Protein AF-A0A085FG88-F1 (afdb_monomer)

pLDDT: mean 84.35, std 14.39, range [33.84, 97.69]

Radius of gyration: 15.93 Å; Cα contacts (8 Å, |Δi|>4): 190; chains: 1; bounding box: 39×33×42 Å

Mean predicted aligned error: 7.02 Å

Structure (mmCIF, N/CA/C/O backbone):
data_AF-A0A085FG88-F1
#
_entry.id   AF-A0A085FG88-F1
#
loop_
_atom_site.group_PDB
_atom_site.id
_atom_site.type_symbol
_atom_site.label_atom_id
_atom_site.label_alt_id
_atom_site.label_comp_id
_atom_site.label_asym_id
_atom_site.label_entity_id
_atom_site.label_seq_id
_atom_site.pdbx_PDB_ins_code
_atom_site.Cartn_x
_atom_site.Cartn_y
_atom_site.Cartn_z
_atom_site.occupancy
_atom_site.B_iso_or_equiv
_atom_site.auth_seq_id
_atom_site.auth_comp_id
_atom_site.auth_asym_id
_atom_site.auth_atom_id
_atom_site.pdbx_PDB_model_num
ATOM 1 N N . MET A 1 1 ? -3.406 -19.009 -15.477 1.00 50.81 1 MET A N 1
ATOM 2 C CA . MET A 1 1 ? -3.752 -18.917 -14.045 1.00 50.81 1 MET A CA 1
ATOM 3 C C . MET A 1 1 ? -2.492 -18.442 -13.351 1.00 50.81 1 MET A C 1
ATOM 5 O O . MET A 1 1 ? -1.503 -19.150 -13.442 1.00 50.81 1 MET A O 1
ATOM 9 N N . ILE A 1 2 ? -2.482 -17.223 -12.816 1.00 56.53 2 ILE A N 1
ATOM 10 C CA . ILE A 1 2 ? -1.333 -16.696 -12.062 1.00 56.53 2 ILE A CA 1
ATOM 11 C C . ILE A 1 2 ? -1.418 -17.335 -10.676 1.00 56.53 2 ILE A C 1
ATOM 13 O O . ILE A 1 2 ? -2.475 -17.249 -10.046 1.00 56.53 2 ILE A O 1
ATOM 17 N N . VAL A 1 3 ? -0.379 -18.048 -10.240 1.00 62.25 3 VAL A N 1
ATOM 18 C CA . VAL A 1 3 ? -0.382 -18.668 -8.905 1.00 62.25 3 VAL A CA 1
ATOM 19 C C . VAL A 1 3 ? -0.046 -17.620 -7.828 1.00 62.25 3 VAL A C 1
ATOM 21 O O . VAL A 1 3 ? 0.562 -16.600 -8.148 1.00 62.25 3 VAL A O 1
ATOM 24 N N . PRO A 1 4 ? -0.430 -17.816 -6.550 1.00 60.84 4 PRO A N 1
ATOM 25 C CA . PRO A 1 4 ? -0.167 -16.851 -5.472 1.00 60.84 4 PRO A CA 1
ATOM 26 C C . PRO A 1 4 ? 1.302 -16.401 -5.340 1.00 60.84 4 PRO A C 1
ATOM 28 O O . PRO A 1 4 ? 1.572 -15.246 -5.008 1.00 60.84 4 PRO A O 1
ATOM 31 N N . ASP A 1 5 ? 2.253 -17.284 -5.645 1.00 70.38 5 ASP A N 1
ATOM 32 C CA . ASP A 1 5 ? 3.681 -16.948 -5.623 1.00 70.38 5 ASP A CA 1
ATOM 33 C C . ASP A 1 5 ? 4.079 -16.005 -6.771 1.00 70.38 5 ASP A C 1
ATOM 35 O O . ASP A 1 5 ? 4.902 -15.110 -6.572 1.00 70.38 5 ASP A O 1
ATOM 39 N N . ASP A 1 6 ? 3.427 -16.111 -7.933 1.00 85.56 6 ASP A N 1
ATOM 40 C CA . ASP A 1 6 ? 3.660 -15.218 -9.072 1.00 85.56 6 ASP A CA 1
ATOM 41 C C . ASP A 1 6 ? 3.148 -13.801 -8.778 1.00 85.56 6 ASP A C 1
ATOM 43 O O . ASP A 1 6 ? 3.821 -12.818 -9.091 1.00 85.56 6 ASP A O 1
ATOM 47 N N . ILE A 1 7 ? 1.973 -13.669 -8.143 1.00 90.00 7 ILE A N 1
ATOM 48 C CA . ILE A 1 7 ? 1.456 -12.346 -7.757 1.00 90.00 7 ILE A CA 1
ATOM 49 C C . ILE A 1 7 ? 2.321 -11.723 -6.662 1.00 90.00 7 ILE A C 1
ATOM 51 O O . ILE A 1 7 ? 2.630 -10.536 -6.743 1.00 90.00 7 ILE A O 1
ATOM 55 N N . ARG A 1 8 ? 2.776 -12.495 -5.668 1.00 93.12 8 ARG A N 1
ATOM 56 C CA . ARG A 1 8 ? 3.675 -11.969 -4.632 1.00 93.12 8 ARG A CA 1
ATOM 57 C C . ARG A 1 8 ? 4.990 -11.479 -5.233 1.00 93.12 8 ARG A C 1
ATOM 59 O O . ARG A 1 8 ? 5.449 -10.399 -4.869 1.00 93.12 8 ARG A O 1
ATOM 66 N N . ALA A 1 9 ? 5.563 -12.229 -6.175 1.00 92.56 9 ALA A N 1
ATOM 67 C CA . ALA A 1 9 ? 6.762 -11.820 -6.899 1.00 92.56 9 ALA A CA 1
ATOM 68 C C . ALA A 1 9 ? 6.532 -10.535 -7.717 1.00 92.56 9 ALA A C 1
ATOM 70 O O . ALA A 1 9 ? 7.355 -9.619 -7.650 1.00 92.56 9 ALA A O 1
ATOM 71 N N . LEU A 1 10 ? 5.397 -10.428 -8.420 1.00 93.00 10 LEU A N 1
ATOM 72 C CA . LEU A 1 10 ? 5.009 -9.223 -9.161 1.00 93.00 10 LEU A CA 1
ATOM 73 C C . LEU A 1 10 ? 4.898 -8.003 -8.236 1.00 93.00 10 LEU A C 1
ATOM 75 O O . LEU A 1 10 ? 5.500 -6.964 -8.502 1.00 93.00 10 LEU A O 1
ATOM 79 N N . LEU A 1 11 ? 4.158 -8.129 -7.131 1.00 95.31 11 LEU A N 1
ATOM 80 C CA . LEU A 1 11 ? 3.988 -7.043 -6.166 1.00 95.31 11 LEU A CA 1
ATOM 81 C C . LEU A 1 11 ? 5.320 -6.653 -5.531 1.00 95.31 11 LEU A C 1
ATOM 83 O O . LEU A 1 11 ? 5.597 -5.467 -5.395 1.00 95.31 11 LEU A O 1
ATOM 87 N N . ARG A 1 12 ? 6.178 -7.624 -5.196 1.00 95.62 12 ARG A N 1
ATOM 88 C CA . ARG A 1 12 ? 7.515 -7.355 -4.657 1.00 95.62 12 ARG A CA 1
ATOM 89 C C . ARG A 1 12 ? 8.362 -6.543 -5.637 1.00 95.62 12 ARG A C 1
ATOM 91 O O . ARG A 1 12 ? 9.030 -5.606 -5.208 1.00 95.62 12 ARG A O 1
ATOM 98 N N . ALA A 1 13 ? 8.328 -6.880 -6.926 1.00 94.88 13 ALA A N 1
ATOM 99 C CA . ALA A 1 13 ? 9.051 -6.135 -7.953 1.00 94.88 13 ALA A CA 1
ATOM 100 C C . ALA A 1 13 ? 8.550 -4.684 -8.056 1.00 94.88 13 ALA A C 1
ATOM 102 O O . ALA A 1 13 ? 9.357 -3.760 -8.007 1.00 94.88 13 ALA A O 1
ATOM 103 N N . HIS A 1 14 ? 7.231 -4.472 -8.100 1.00 95.06 14 HIS A N 1
ATOM 104 C CA . HIS A 1 14 ? 6.646 -3.127 -8.164 1.00 95.06 14 HIS A CA 1
ATOM 105 C C . HIS A 1 14 ? 6.793 -2.326 -6.862 1.00 95.06 14 HIS A C 1
ATOM 107 O O . HIS A 1 14 ? 6.868 -1.102 -6.895 1.00 95.06 14 HIS A O 1
ATOM 113 N N . LEU A 1 15 ? 6.857 -2.981 -5.701 1.00 96.19 15 LEU A N 1
ATOM 114 C CA . LEU A 1 15 ? 7.143 -2.304 -4.434 1.00 96.19 15 LEU A CA 1
ATOM 115 C C . LEU A 1 15 ? 8.591 -1.827 -4.349 1.00 96.19 15 LEU A C 1
ATOM 117 O O . LEU A 1 15 ? 8.853 -0.861 -3.641 1.00 96.19 15 LEU A O 1
ATOM 121 N N . ALA A 1 16 ? 9.516 -2.479 -5.054 1.00 94.06 16 ALA A N 1
ATOM 122 C CA . ALA A 1 16 ? 10.917 -2.078 -5.129 1.00 94.06 16 ALA A CA 1
ATOM 123 C C . ALA A 1 16 ? 11.199 -1.040 -6.231 1.00 94.06 16 ALA A C 1
ATOM 125 O O . ALA A 1 16 ? 12.274 -0.447 -6.233 1.00 94.06 16 ALA A O 1
ATOM 126 N N . ASP A 1 17 ? 10.265 -0.834 -7.163 1.00 93.81 17 ASP A N 1
ATOM 127 C CA . ASP A 1 17 ? 10.429 0.048 -8.317 1.00 93.81 17 ASP A CA 1
ATOM 128 C C . ASP A 1 17 ? 9.991 1.494 -8.004 1.00 93.81 17 ASP A C 1
ATOM 130 O O . ASP A 1 17 ? 8.799 1.740 -7.795 1.00 93.81 17 ASP A O 1
ATOM 134 N N . PRO A 1 18 ? 10.905 2.484 -8.048 1.00 92.50 18 PRO A N 1
ATOM 135 C CA . PRO A 1 18 ? 10.568 3.882 -7.795 1.00 92.50 18 PRO A CA 1
ATOM 136 C C . PRO A 1 18 ? 9.615 4.506 -8.821 1.00 92.50 18 PRO A C 1
ATOM 138 O O . PRO A 1 18 ? 9.000 5.535 -8.537 1.00 92.50 18 PRO A O 1
ATOM 141 N N . ALA A 1 19 ? 9.491 3.920 -10.018 1.00 91.62 19 ALA A N 1
ATOM 142 C CA . ALA A 1 19 ? 8.558 4.392 -11.038 1.00 91.62 19 ALA A CA 1
ATOM 143 C C . ALA A 1 19 ? 7.111 3.943 -10.773 1.00 91.62 19 ALA A C 1
ATOM 145 O O . ALA A 1 19 ? 6.171 4.512 -11.337 1.00 91.62 19 ALA A O 1
ATOM 146 N N . SER A 1 20 ? 6.919 2.946 -9.906 1.00 93.38 20 SER A N 1
ATOM 147 C CA . SER A 1 20 ? 5.604 2.411 -9.578 1.00 93.38 20 SER A CA 1
ATOM 148 C C . SER A 1 20 ? 4.844 3.345 -8.630 1.00 93.38 20 SER A C 1
ATOM 150 O O . SER A 1 20 ? 5.365 3.837 -7.628 1.00 93.38 20 SER A O 1
ATOM 152 N N . ARG A 1 21 ? 3.569 3.583 -8.952 1.00 93.88 21 ARG A N 1
ATOM 153 C CA . ARG A 1 21 ? 2.642 4.390 -8.149 1.00 93.88 21 ARG A CA 1
ATOM 154 C C . ARG A 1 21 ? 1.456 3.543 -7.733 1.00 93.88 21 ARG A C 1
ATOM 156 O O . ARG A 1 21 ? 0.895 2.815 -8.550 1.00 93.88 21 ARG A O 1
ATOM 163 N N . TRP A 1 22 ? 1.054 3.691 -6.482 1.00 94.81 22 TRP A N 1
ATOM 164 C CA . TRP A 1 22 ? -0.018 2.923 -5.875 1.00 94.81 22 TRP A CA 1
ATOM 165 C C . TRP A 1 22 ? -1.133 3.858 -5.447 1.00 94.81 22 TRP A C 1
ATOM 167 O O . TRP A 1 22 ? -0.868 4.935 -4.917 1.00 94.81 22 TRP A O 1
ATOM 177 N N . ASN A 1 23 ? -2.372 3.434 -5.660 1.00 91.81 23 ASN A N 1
ATOM 178 C CA . ASN A 1 23 ? -3.541 4.117 -5.136 1.00 91.81 23 ASN A CA 1
ATOM 179 C C . ASN A 1 23 ? -4.583 3.102 -4.662 1.00 91.81 23 ASN A C 1
ATOM 181 O O . ASN A 1 23 ? -4.673 1.992 -5.188 1.00 91.81 23 ASN A O 1
ATOM 185 N N . LEU A 1 24 ? -5.354 3.503 -3.659 1.00 88.56 24 LEU A N 1
ATOM 186 C CA . LEU A 1 24 ? -6.498 2.771 -3.137 1.00 88.56 24 LEU A CA 1
ATOM 187 C C . LEU A 1 24 ? -7.577 3.777 -2.746 1.00 88.56 24 LEU A C 1
ATOM 189 O O . LEU A 1 24 ? -7.298 4.735 -2.028 1.00 88.56 24 LEU A O 1
ATOM 193 N N . GLY A 1 25 ? -8.814 3.540 -3.172 1.00 81.50 25 GLY A N 1
ATOM 194 C CA . GLY A 1 25 ? -9.959 4.339 -2.749 1.00 81.50 25 GLY A CA 1
ATOM 195 C C . GLY A 1 25 ? -10.940 4.621 -3.877 1.00 81.50 25 GLY A C 1
ATOM 196 O O . GLY A 1 25 ? -10.968 3.930 -4.896 1.00 81.50 25 GLY A O 1
ATOM 197 N N . THR A 1 26 ? -11.757 5.647 -3.674 1.00 73.25 26 THR A N 1
ATOM 198 C CA . THR A 1 26 ? -12.778 6.110 -4.621 1.00 73.25 26 THR A CA 1
ATOM 199 C C . THR A 1 26 ? -12.797 7.639 -4.663 1.00 7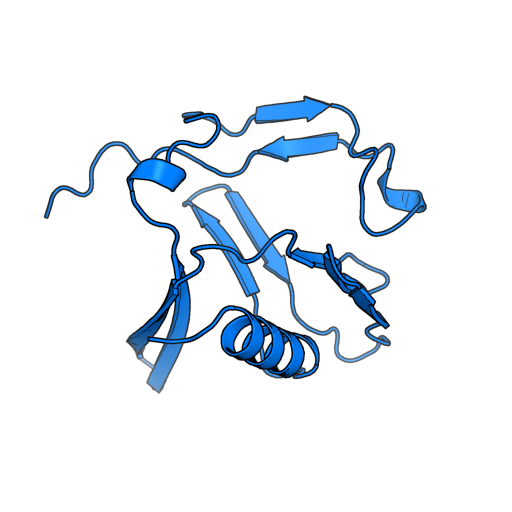3.25 26 THR A C 1
ATOM 201 O O . THR A 1 26 ? -12.043 8.311 -3.958 1.00 73.25 26 THR A O 1
ATOM 204 N N . PHE A 1 27 ? -13.664 8.222 -5.487 1.00 67.56 27 PHE A N 1
ATOM 205 C CA . PHE A 1 27 ? -13.850 9.669 -5.537 1.00 67.56 27 PHE A CA 1
ATOM 206 C C . PHE A 1 27 ? -14.167 10.236 -4.143 1.00 67.56 27 PHE A C 1
ATOM 208 O O . PHE A 1 27 ? -15.126 9.824 -3.496 1.00 67.56 27 PHE A O 1
ATOM 215 N N . GLY A 1 28 ? -13.345 11.188 -3.692 1.00 73.56 28 GLY A N 1
ATOM 216 C CA . GLY A 1 28 ? -13.468 11.848 -2.388 1.00 73.56 28 GLY A CA 1
ATOM 217 C C . GLY A 1 28 ? -12.542 11.306 -1.294 1.00 73.56 28 GLY A C 1
ATOM 218 O O . GLY A 1 28 ? -12.243 12.048 -0.364 1.00 73.56 28 GLY A O 1
ATOM 219 N N . ALA A 1 29 ? -12.031 10.075 -1.417 1.00 79.19 29 ALA A N 1
ATOM 220 C CA . ALA A 1 29 ? -11.062 9.502 -0.481 1.00 79.19 29 ALA A CA 1
ATOM 221 C C . ALA A 1 29 ? -10.110 8.549 -1.216 1.00 79.19 29 ALA A C 1
ATOM 223 O O . ALA A 1 29 ? -10.499 7.447 -1.604 1.00 79.19 29 ALA A O 1
ATOM 224 N N . ILE A 1 30 ? -8.865 8.990 -1.406 1.00 84.31 30 ILE A N 1
ATOM 225 C CA . ILE A 1 30 ? -7.815 8.229 -2.088 1.00 84.31 30 ILE A CA 1
ATOM 226 C C . ILE A 1 30 ? -6.577 8.222 -1.196 1.00 84.31 3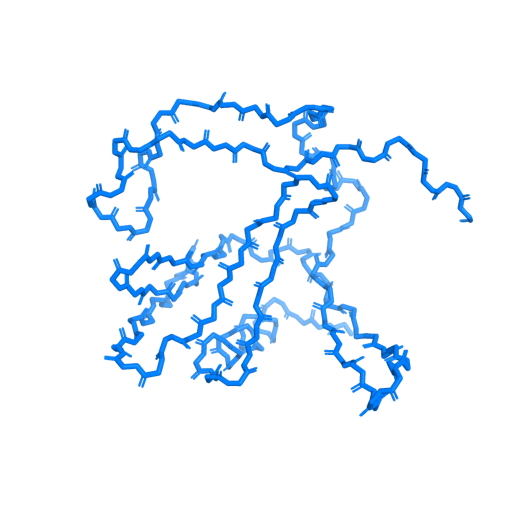0 ILE A C 1
ATOM 228 O O . ILE A 1 30 ? -6.108 9.276 -0.771 1.00 84.31 30 ILE A O 1
ATOM 232 N N . ALA A 1 31 ? -6.053 7.030 -0.933 1.00 88.62 31 ALA A N 1
ATOM 233 C CA . ALA A 1 31 ? -4.726 6.828 -0.379 1.00 88.62 31 ALA A CA 1
ATOM 234 C C . ALA A 1 31 ? -3.750 6.565 -1.526 1.00 88.62 31 ALA A C 1
ATOM 236 O O . ALA A 1 31 ? -4.056 5.787 -2.432 1.00 88.62 31 ALA A O 1
ATOM 237 N N . GLU A 1 32 ? -2.576 7.187 -1.479 1.00 93.06 32 GLU A N 1
ATOM 238 C CA . GLU A 1 32 ? -1.531 7.012 -2.483 1.00 93.06 32 GLU A CA 1
ATOM 239 C C . GLU A 1 32 ? -0.200 6.661 -1.827 1.00 93.06 32 GLU A C 1
ATOM 241 O O . GLU A 1 32 ? 0.125 7.135 -0.738 1.00 93.06 32 GLU A O 1
ATOM 246 N N . PHE A 1 33 ? 0.590 5.848 -2.522 1.00 94.56 33 PHE A N 1
ATOM 247 C CA . PHE A 1 33 ? 1.970 5.574 -2.153 1.00 94.56 33 PHE A CA 1
ATOM 248 C C . PHE A 1 33 ? 2.858 5.632 -3.394 1.00 94.56 33 PHE A C 1
ATOM 250 O O . PHE A 1 33 ? 2.575 5.028 -4.431 1.00 94.56 33 PHE A O 1
ATOM 257 N N . MET A 1 34 ? 3.958 6.363 -3.272 1.00 94.00 34 MET A N 1
ATOM 258 C CA . MET A 1 34 ? 5.026 6.429 -4.258 1.00 94.00 34 MET A CA 1
ATOM 259 C C . MET A 1 34 ? 6.356 6.563 -3.532 1.00 94.00 34 MET A C 1
ATOM 261 O O . MET A 1 34 ? 6.413 7.091 -2.420 1.00 94.00 34 MET A O 1
ATOM 265 N N . HIS A 1 35 ? 7.421 6.080 -4.163 1.00 92.56 35 HIS A N 1
ATOM 266 C CA . HIS A 1 35 ? 8.758 6.196 -3.598 1.00 92.56 35 HIS A CA 1
ATOM 267 C C . HIS A 1 35 ? 9.157 7.675 -3.528 1.00 92.56 35 HIS A C 1
ATOM 269 O O . HIS A 1 35 ? 9.145 8.355 -4.559 1.00 92.56 35 HIS A O 1
ATOM 275 N N . PRO A 1 36 ? 9.510 8.198 -2.344 1.00 87.94 36 PRO A N 1
ATOM 276 C CA . PRO A 1 36 ? 10.064 9.537 -2.235 1.00 87.94 36 P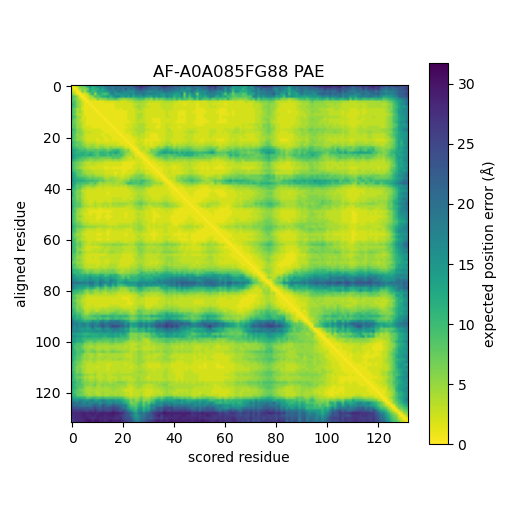RO A CA 1
ATOM 277 C C . PRO A 1 36 ? 11.461 9.564 -2.865 1.00 87.94 36 PRO A C 1
ATOM 279 O O . PRO A 1 36 ? 12.256 8.640 -2.702 1.00 87.94 36 PRO A O 1
ATOM 282 N N . SER A 1 37 ? 11.795 10.648 -3.566 1.00 85.44 37 SER A N 1
ATOM 283 C CA . SER A 1 37 ? 13.080 10.777 -4.271 1.00 85.44 37 SER A CA 1
ATOM 284 C C . SER A 1 37 ? 14.298 10.877 -3.345 1.00 85.44 37 SER A C 1
ATOM 286 O O . SER A 1 37 ? 15.429 10.768 -3.808 1.00 85.44 37 SER A O 1
ATOM 288 N N . ASN A 1 38 ? 14.085 11.152 -2.058 1.00 86.81 38 ASN A N 1
ATOM 289 C CA . ASN A 1 38 ? 15.118 11.492 -1.080 1.00 86.81 38 ASN A CA 1
ATOM 290 C C . ASN A 1 38 ? 15.110 10.596 0.167 1.00 86.81 38 ASN A C 1
ATOM 292 O O . ASN A 1 38 ? 15.796 10.921 1.135 1.00 86.81 38 ASN A O 1
ATOM 296 N N . GLU A 1 39 ? 14.361 9.492 0.172 1.00 85.19 39 GLU A N 1
ATOM 297 C CA . GLU A 1 39 ? 14.321 8.599 1.329 1.00 85.19 39 GLU A CA 1
ATOM 298 C C . GLU A 1 39 ? 14.555 7.145 0.949 1.00 85.19 39 GLU A C 1
ATOM 300 O O . GLU A 1 39 ? 14.383 6.722 -0.191 1.00 85.19 39 GLU A O 1
ATOM 305 N N . THR A 1 40 ? 14.953 6.366 1.949 1.00 88.88 40 THR A N 1
ATOM 306 C CA . THR A 1 40 ? 15.125 4.925 1.793 1.00 88.88 40 THR A CA 1
ATOM 307 C C . THR A 1 40 ? 13.787 4.231 1.981 1.00 88.88 40 THR A C 1
ATOM 309 O O . THR A 1 40 ? 13.141 4.403 3.014 1.00 88.88 40 THR A O 1
ATOM 312 N N . VAL A 1 41 ? 13.408 3.400 1.013 1.00 94.44 41 VAL A N 1
ATOM 313 C CA . VAL A 1 41 ? 12.283 2.478 1.164 1.00 94.44 41 VAL A CA 1
ATOM 314 C C . VAL A 1 41 ? 12.756 1.209 1.863 1.00 94.44 41 VAL A C 1
ATOM 316 O O . VAL A 1 41 ? 13.670 0.529 1.398 1.00 94.44 41 VAL A O 1
ATOM 319 N N . GLN A 1 42 ? 12.119 0.881 2.982 1.00 95.94 42 GLN A N 1
ATOM 320 C CA . GLN A 1 42 ? 12.322 -0.371 3.701 1.00 95.94 42 GLN A CA 1
ATOM 321 C C . GLN A 1 42 ? 11.316 -1.403 3.189 1.00 95.94 42 GLN A C 1
ATOM 323 O O . GLN A 1 42 ? 10.106 -1.197 3.285 1.00 95.94 42 GLN A O 1
ATOM 328 N N . LEU A 1 43 ? 11.806 -2.520 2.651 1.00 96.44 43 LEU A N 1
ATOM 329 C CA . LEU A 1 43 ? 10.960 -3.619 2.184 1.00 96.44 43 LEU A CA 1
ATOM 330 C C . LEU A 1 43 ? 10.867 -4.715 3.246 1.00 96.44 43 LEU A C 1
ATOM 332 O O . LEU A 1 43 ? 11.882 -5.231 3.713 1.00 96.44 43 LEU A O 1
ATOM 336 N N . ALA A 1 44 ? 9.643 -5.114 3.580 1.00 96.06 44 ALA A N 1
ATOM 337 C CA . ALA A 1 44 ? 9.364 -6.272 4.416 1.00 96.06 44 ALA A CA 1
ATOM 338 C C . ALA A 1 44 ? 8.677 -7.347 3.575 1.00 96.06 44 ALA A C 1
ATOM 340 O O . ALA A 1 44 ? 7.598 -7.118 3.036 1.00 96.06 44 ALA A O 1
ATOM 341 N N . ASP A 1 45 ? 9.286 -8.529 3.486 1.00 94.75 45 ASP A N 1
ATOM 342 C CA . ASP A 1 45 ? 8.720 -9.666 2.760 1.00 94.75 45 ASP A CA 1
ATOM 343 C C . ASP A 1 45 ? 8.633 -10.891 3.679 1.00 94.75 45 ASP A C 1
ATOM 345 O O . ASP A 1 45 ? 9.555 -11.699 3.788 1.00 94.75 45 ASP A O 1
ATOM 349 N N . LYS A 1 46 ? 7.517 -10.990 4.403 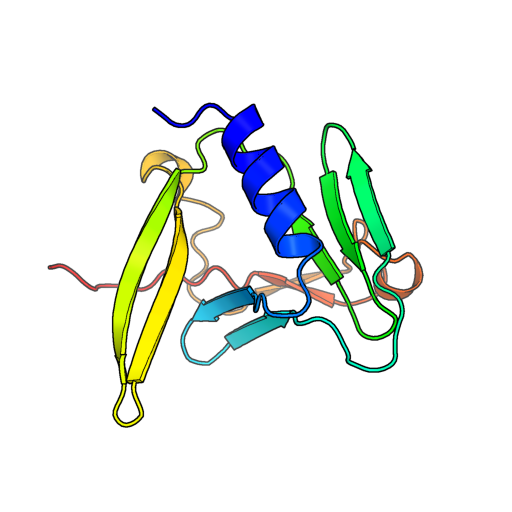1.00 92.94 46 LYS A N 1
ATOM 350 C CA . LYS A 1 46 ? 7.201 -12.041 5.378 1.00 92.94 46 LYS A CA 1
ATOM 351 C C . LYS A 1 46 ? 6.012 -12.863 4.887 1.00 92.94 46 LYS A C 1
ATOM 353 O O . LYS A 1 46 ? 5.189 -12.378 4.123 1.00 92.94 46 LYS A O 1
ATOM 358 N N . THR A 1 47 ? 5.866 -14.094 5.376 1.00 87.88 47 THR A N 1
ATOM 359 C CA . THR A 1 47 ? 4.808 -15.034 4.945 1.00 87.88 47 THR A CA 1
ATOM 360 C C . THR A 1 47 ? 3.394 -14.439 4.925 1.00 87.88 47 THR A C 1
ATOM 362 O O . THR A 1 47 ? 2.619 -14.763 4.033 1.00 87.88 47 THR A O 1
ATOM 365 N N . HIS A 1 48 ? 3.065 -13.560 5.875 1.00 89.50 48 HIS A N 1
ATOM 366 C CA . HIS A 1 48 ? 1.737 -12.942 5.997 1.00 89.50 48 HIS A CA 1
ATOM 367 C C . HIS A 1 48 ? 1.716 -11.443 5.676 1.00 89.50 48 HIS A C 1
ATOM 369 O O . HIS A 1 48 ? 0.684 -10.806 5.861 1.00 89.50 48 HIS A O 1
ATOM 375 N N . LEU A 1 49 ? 2.847 -10.873 5.248 1.00 94.62 49 LEU A N 1
ATOM 376 C CA . LEU A 1 49 ? 2.973 -9.441 5.007 1.00 94.62 49 LEU A CA 1
ATOM 377 C C . LEU A 1 49 ? 4.030 -9.158 3.943 1.00 94.62 49 LEU A C 1
ATOM 379 O O . LEU A 1 49 ? 5.213 -9.422 4.159 1.00 94.62 49 LEU A O 1
ATOM 383 N N . LEU A 1 50 ? 3.607 -8.530 2.854 1.00 96.62 50 LEU A N 1
ATOM 384 C CA . LEU A 1 50 ? 4.491 -7.877 1.898 1.00 96.62 50 LEU A CA 1
ATOM 385 C C . LEU A 1 50 ? 4.270 -6.365 1.990 1.00 96.62 50 LEU A C 1
ATOM 387 O O . LEU A 1 50 ? 3.154 -5.905 1.769 1.00 96.62 50 LEU A O 1
ATOM 391 N N . ALA A 1 51 ? 5.299 -5.590 2.320 1.00 97.69 51 ALA A N 1
ATOM 392 C CA . ALA A 1 51 ? 5.154 -4.156 2.547 1.00 97.69 51 ALA A CA 1
ATOM 393 C C . ALA A 1 51 ? 6.377 -3.339 2.120 1.00 97.69 51 ALA A C 1
ATOM 395 O O . ALA A 1 51 ? 7.504 -3.838 2.102 1.00 97.69 51 ALA A O 1
ATOM 396 N N . ALA A 1 52 ? 6.131 -2.062 1.841 1.00 97.38 52 ALA A N 1
ATOM 397 C CA . ALA A 1 52 ? 7.134 -1.022 1.670 1.00 97.38 52 ALA A CA 1
ATOM 398 C C . ALA A 1 52 ? 6.830 0.133 2.629 1.00 97.38 52 ALA A C 1
ATOM 400 O O . ALA A 1 52 ? 5.694 0.604 2.684 1.00 97.38 52 ALA A O 1
ATOM 401 N N . THR A 1 53 ? 7.830 0.598 3.376 1.00 96.94 53 THR A N 1
ATOM 402 C CA . THR A 1 53 ? 7.688 1.716 4.319 1.00 96.94 53 THR A CA 1
ATOM 403 C C . THR A 1 53 ? 8.756 2.784 4.107 1.00 96.94 53 THR A C 1
ATOM 405 O O . THR A 1 53 ? 9.884 2.504 3.705 1.00 96.94 53 THR A O 1
ATOM 408 N N . THR A 1 54 ? 8.375 4.027 4.380 1.00 94.75 54 THR A N 1
ATOM 409 C CA . THR A 1 54 ? 9.186 5.250 4.324 1.00 94.75 54 THR A CA 1
ATOM 410 C C . THR A 1 54 ? 8.932 6.091 5.577 1.00 94.75 54 THR A C 1
ATOM 412 O O . THR A 1 54 ? 8.139 5.706 6.447 1.00 94.75 54 THR A O 1
ATOM 415 N N . ALA A 1 55 ? 9.599 7.239 5.719 1.00 91.44 55 ALA A N 1
ATOM 416 C CA . ALA A 1 55 ? 9.365 8.117 6.865 1.00 91.44 55 ALA A CA 1
ATOM 417 C C . ALA A 1 55 ? 7.988 8.827 6.830 1.00 91.44 55 ALA A C 1
ATOM 419 O O . ALA A 1 55 ? 7.434 9.061 7.906 1.00 91.44 55 ALA A O 1
ATOM 420 N N . PRO A 1 56 ? 7.362 9.094 5.664 1.00 90.06 56 PRO A N 1
ATOM 421 C CA . PRO A 1 56 ? 5.987 9.590 5.582 1.00 90.06 56 PRO A CA 1
ATOM 422 C C . PRO A 1 56 ? 4.900 8.527 5.748 1.00 90.06 56 PRO A C 1
ATOM 424 O O . PRO A 1 56 ? 3.860 8.826 6.326 1.00 90.06 56 PRO A O 1
ATOM 427 N N . GLY A 1 57 ? 5.112 7.292 5.287 1.00 92.56 57 GLY A N 1
ATOM 428 C CA . GLY A 1 57 ? 4.052 6.281 5.301 1.00 92.56 57 GLY A CA 1
ATOM 429 C C . GLY A 1 57 ? 4.501 4.902 4.841 1.00 92.56 57 GLY A C 1
ATOM 430 O O . GLY A 1 57 ? 5.684 4.571 4.854 1.00 92.56 57 GLY A O 1
ATOM 431 N N . GLY A 1 58 ? 3.548 4.082 4.417 1.00 95.06 58 GLY A N 1
ATOM 432 C CA . GLY A 1 58 ? 3.833 2.783 3.830 1.00 95.06 58 GLY A CA 1
ATOM 433 C C . GLY A 1 58 ? 2.623 2.181 3.139 1.00 95.06 58 GLY A C 1
ATOM 434 O O . GLY A 1 58 ? 1.496 2.639 3.312 1.00 95.06 58 GLY A O 1
ATOM 435 N N . ILE A 1 59 ? 2.876 1.136 2.367 1.00 95.88 59 ILE A N 1
ATOM 436 C CA . ILE A 1 59 ? 1.863 0.286 1.751 1.00 95.88 59 ILE A CA 1
ATOM 437 C C . ILE A 1 59 ? 2.147 -1.162 2.136 1.00 95.88 59 ILE A C 1
ATOM 439 O O . ILE A 1 59 ? 3.301 -1.593 2.159 1.00 95.88 59 ILE A O 1
ATOM 443 N N . GLY A 1 60 ? 1.094 -1.910 2.453 1.00 95.62 60 GLY A N 1
ATOM 444 C CA . GLY A 1 60 ? 1.194 -3.295 2.890 1.00 95.62 60 GLY A CA 1
ATOM 445 C C . GLY A 1 60 ? 0.091 -4.156 2.297 1.00 95.62 60 GLY A C 1
ATOM 446 O O . GLY A 1 60 ? -1.045 -3.718 2.135 1.00 95.62 60 GLY A O 1
ATOM 447 N N . PHE A 1 61 ? 0.443 -5.399 2.001 1.00 93.94 61 PHE A N 1
ATOM 448 C CA . PHE A 1 61 ? -0.455 -6.442 1.541 1.00 93.94 61 PHE A CA 1
ATOM 449 C C . PHE A 1 61 ? -0.404 -7.603 2.528 1.00 93.94 61 PHE A C 1
ATOM 451 O O . PHE A 1 61 ? 0.671 -8.130 2.822 1.00 93.94 61 PHE A O 1
ATOM 458 N N . GLY A 1 62 ? -1.576 -7.996 3.024 1.00 91.06 62 GLY A N 1
ATOM 459 C CA . GLY A 1 62 ? -1.749 -9.228 3.788 1.00 91.06 62 GLY A CA 1
ATOM 460 C C . GLY A 1 62 ? -1.780 -10.459 2.876 1.00 91.06 62 GLY A C 1
ATOM 461 O O . GLY A 1 62 ? -1.071 -10.541 1.874 1.00 91.06 62 GLY A O 1
ATOM 462 N N . GLY A 1 63 ? -2.636 -11.429 3.203 1.00 88.00 63 GLY A N 1
ATOM 463 C CA . GLY A 1 63 ? -2.829 -12.621 2.374 1.00 88.00 63 GLY A CA 1
ATOM 464 C C . GLY A 1 63 ? -3.270 -12.279 0.944 1.00 88.00 63 GLY A C 1
ATOM 465 O O . GLY A 1 63 ? -4.246 -11.565 0.745 1.00 88.00 63 GLY A O 1
ATOM 466 N N . LEU A 1 64 ? -2.570 -12.831 -0.050 1.00 89.31 64 LEU A N 1
ATOM 467 C CA . LEU A 1 64 ? -2.818 -12.585 -1.481 1.00 89.31 64 LEU A CA 1
ATOM 468 C C . LEU A 1 64 ? -3.720 -13.644 -2.138 1.00 89.31 64 LEU A C 1
ATOM 470 O O . LEU A 1 64 ? -3.860 -13.691 -3.360 1.00 89.31 64 LEU A O 1
ATOM 474 N N . THR A 1 65 ? -4.325 -14.525 -1.342 1.00 86.75 65 THR A N 1
ATOM 475 C CA . THR A 1 65 ? -5.179 -15.604 -1.844 1.00 86.75 65 THR A CA 1
ATOM 476 C C . THR A 1 65 ? -6.371 -15.038 -2.612 1.00 86.75 65 THR A C 1
ATOM 478 O O . THR A 1 65 ? -7.150 -14.253 -2.082 1.00 86.75 65 THR A O 1
ATOM 481 N N . GLY A 1 66 ? -6.529 -15.465 -3.866 1.00 87.00 66 GLY A N 1
ATOM 482 C CA . GLY A 1 66 ? -7.629 -15.037 -4.733 1.00 87.00 66 GLY A CA 1
ATOM 483 C C . GLY A 1 66 ? -7.421 -13.683 -5.420 1.00 87.00 66 GLY A C 1
ATOM 484 O O . GLY A 1 66 ? -8.241 -13.320 -6.261 1.00 87.00 66 GLY A O 1
ATOM 485 N N . VAL A 1 67 ? -6.336 -12.955 -5.131 1.00 89.69 67 VAL A N 1
ATOM 486 C CA . VAL A 1 67 ? -6.014 -11.710 -5.842 1.00 89.69 67 VAL A CA 1
ATOM 487 C C . VAL A 1 67 ? -5.699 -12.018 -7.304 1.00 89.69 67 VAL A C 1
ATOM 489 O O . VAL A 1 67 ? -4.826 -12.826 -7.613 1.00 89.69 67 VAL A O 1
ATOM 492 N N . THR A 1 68 ? -6.404 -11.348 -8.211 1.00 89.62 68 THR A N 1
ATOM 493 C CA . THR A 1 68 ? -6.221 -11.459 -9.659 1.00 89.62 68 THR A CA 1
ATOM 494 C C . THR A 1 68 ? -5.813 -10.098 -10.225 1.00 89.62 68 THR A C 1
ATOM 496 O O . THR A 1 68 ? -6.592 -9.147 -10.116 1.00 89.62 68 THR A O 1
ATOM 499 N N . PRO A 1 69 ? -4.619 -9.967 -10.830 1.00 90.94 69 PRO A N 1
ATOM 500 C CA . PRO A 1 69 ? -4.210 -8.725 -11.465 1.00 90.94 69 PRO A CA 1
ATOM 501 C C . PRO A 1 69 ? -4.914 -8.558 -12.820 1.00 90.94 69 PRO A C 1
ATOM 503 O O . PRO A 1 69 ? -4.948 -9.481 -13.635 1.00 90.94 69 PRO A O 1
ATOM 506 N N . PHE A 1 70 ? -5.440 -7.364 -13.080 1.00 90.56 70 PHE A N 1
ATOM 507 C CA . PHE A 1 70 ? -6.034 -6.979 -14.356 1.00 90.56 70 PHE A CA 1
ATOM 508 C C . PHE A 1 70 ? -5.285 -5.784 -14.945 1.00 90.56 70 PHE A C 1
ATOM 510 O O . PHE A 1 70 ? -5.358 -4.668 -14.426 1.00 90.56 70 PHE A O 1
ATOM 517 N N . ALA A 1 71 ? -4.555 -6.018 -16.035 1.00 91.25 71 ALA A N 1
ATOM 518 C CA . ALA A 1 71 ? -3.856 -4.966 -16.757 1.00 91.25 71 ALA A CA 1
ATOM 519 C C . ALA A 1 71 ? -4.830 -4.199 -17.658 1.00 91.25 71 ALA A C 1
ATOM 521 O O . ALA A 1 71 ? -5.638 -4.789 -18.374 1.00 91.25 71 ALA A O 1
ATOM 522 N N . SER A 1 72 ? -4.737 -2.875 -17.644 1.00 88.38 72 SER A N 1
ATOM 523 C CA . SER A 1 72 ? -5.495 -2.015 -18.547 1.00 88.38 72 SER A CA 1
ATOM 524 C C . SER A 1 72 ? -4.661 -0.830 -19.007 1.00 88.38 72 SER A C 1
ATOM 526 O O . SER A 1 72 ? -3.719 -0.398 -18.341 1.00 88.38 72 SER A O 1
ATOM 528 N N . GLU A 1 73 ? -5.040 -0.303 -20.162 1.00 90.25 73 GLU A N 1
ATOM 529 C CA . GLU A 1 73 ? -4.440 0.870 -20.774 1.00 90.25 73 GLU A CA 1
ATOM 530 C C . GLU A 1 73 ? -5.540 1.885 -21.070 1.00 90.25 73 GLU A C 1
ATOM 532 O O . GLU A 1 73 ? -6.612 1.535 -21.564 1.00 90.25 73 GLU A O 1
ATOM 537 N N . SER A 1 74 ? -5.272 3.153 -20.780 1.00 85.19 74 SER A N 1
ATOM 538 C CA . SER A 1 74 ? -6.152 4.258 -21.151 1.00 85.19 74 SER A CA 1
ATOM 539 C C . SER A 1 74 ? -5.357 5.333 -21.874 1.00 85.19 74 SER A C 1
ATOM 541 O O . SER A 1 74 ? -4.294 5.739 -21.399 1.00 85.19 74 SER A O 1
ATOM 543 N N . ALA A 1 75 ? -5.882 5.825 -22.996 1.00 84.38 75 ALA A N 1
ATOM 544 C CA . ALA A 1 75 ? -5.326 6.998 -23.656 1.00 84.38 75 ALA A CA 1
ATOM 545 C C . ALA A 1 75 ? -5.505 8.229 -22.756 1.00 84.38 75 ALA A C 1
ATOM 547 O O . ALA A 1 75 ? -6.593 8.495 -22.248 1.00 84.38 75 ALA A O 1
ATOM 548 N N . THR A 1 76 ? -4.431 8.980 -22.566 1.00 78.25 76 THR A N 1
ATOM 549 C CA . THR A 1 76 ? -4.428 10.290 -21.922 1.00 78.25 76 THR A CA 1
ATOM 550 C C . THR A 1 76 ? -4.042 11.327 -22.972 1.00 78.25 76 THR A C 1
ATOM 552 O O . THR A 1 76 ? -3.375 11.008 -23.955 1.00 78.25 76 THR A O 1
ATOM 555 N N . GLY A 1 77 ? -4.428 12.593 -22.788 1.00 71.81 77 GLY A N 1
ATOM 556 C CA . GLY A 1 77 ? -4.085 13.661 -23.743 1.00 71.81 77 GLY A CA 1
ATOM 557 C C . GLY A 1 77 ? -2.577 13.863 -23.973 1.00 71.81 77 GLY A C 1
ATOM 558 O O . GLY A 1 77 ? -2.204 14.611 -24.866 1.00 71.81 77 GLY A O 1
ATOM 559 N N . GLN A 1 78 ? -1.724 13.203 -23.180 1.00 72.75 78 GLN A N 1
ATOM 560 C CA . GLN A 1 78 ? -0.261 13.264 -23.229 1.00 72.75 78 GLN A CA 1
ATOM 561 C C . GLN A 1 78 ? 0.396 11.883 -23.449 1.00 72.75 78 GLN A C 1
ATOM 563 O O . GLN A 1 78 ? 1.613 11.767 -23.336 1.00 72.75 78 GLN A O 1
ATOM 568 N N . GLY A 1 79 ? -0.373 10.820 -23.726 1.00 77.69 79 GLY A N 1
ATOM 569 C CA . GLY A 1 79 ? 0.180 9.478 -23.933 1.00 77.69 79 GLY A CA 1
ATOM 570 C C . GLY A 1 79 ? -0.778 8.335 -23.598 1.00 77.69 79 GLY A C 1
ATOM 571 O O . GLY A 1 79 ? -1.987 8.422 -23.791 1.00 77.69 79 GLY A O 1
ATOM 572 N N . ARG A 1 80 ? -0.228 7.221 -23.116 1.00 78.56 80 ARG A N 1
ATOM 573 C CA . ARG A 1 80 ? -0.978 6.051 -22.644 1.00 78.56 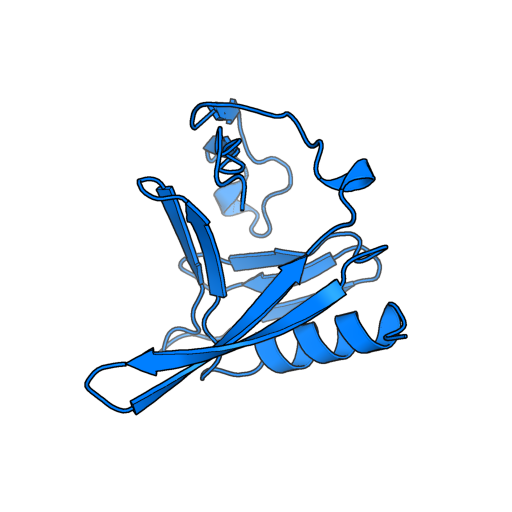80 ARG A CA 1
ATOM 574 C C . ARG A 1 80 ? -0.631 5.812 -21.180 1.00 78.56 80 ARG A C 1
ATOM 576 O O . ARG A 1 80 ? 0.540 5.826 -20.819 1.00 78.56 80 ARG A O 1
ATOM 583 N N . ASN A 1 81 ? -1.650 5.632 -20.348 1.00 83.44 81 ASN A N 1
ATOM 584 C CA . ASN A 1 81 ? -1.493 5.263 -18.946 1.00 83.44 81 ASN A CA 1
ATOM 585 C C . ASN A 1 81 ? -1.737 3.758 -18.804 1.00 83.44 81 ASN A C 1
ATOM 587 O O . ASN A 1 81 ? -2.814 3.280 -19.171 1.00 83.44 81 ASN A O 1
ATOM 591 N N . HIS A 1 82 ? -0.744 3.032 -18.292 1.00 88.88 82 HIS A N 1
ATOM 592 C CA . HIS A 1 82 ? -0.834 1.608 -17.979 1.00 88.88 82 HIS A CA 1
ATOM 593 C C . HIS A 1 82 ? -1.074 1.430 -16.488 1.00 88.88 82 HIS A C 1
ATOM 595 O O . HIS A 1 82 ? -0.358 1.992 -15.664 1.00 88.88 82 HIS A O 1
ATOM 601 N N . ARG A 1 83 ? -2.073 0.622 -16.139 1.00 90.81 83 ARG A N 1
ATOM 602 C CA . ARG A 1 83 ? -2.413 0.333 -14.745 1.00 90.81 83 ARG A CA 1
ATOM 603 C C . ARG A 1 83 ? -2.740 -1.138 -14.558 1.00 90.81 83 ARG A C 1
ATOM 605 O O . ARG A 1 83 ? -3.340 -1.764 -15.434 1.00 90.81 83 ARG A O 1
ATOM 612 N N . ILE A 1 84 ? -2.404 -1.659 -13.386 1.00 92.56 84 ILE A N 1
ATOM 613 C CA . ILE A 1 84 ? -2.789 -2.998 -12.945 1.00 92.56 84 ILE A CA 1
ATOM 614 C C . ILE A 1 84 ? -3.749 -2.826 -11.772 1.00 92.56 84 ILE A C 1
ATOM 616 O O . ILE A 1 84 ? -3.372 -2.289 -10.735 1.00 92.56 84 ILE A O 1
ATOM 620 N N . ALA A 1 85 ? -4.993 -3.264 -11.943 1.00 91.62 85 ALA A N 1
ATOM 621 C CA . ALA A 1 85 ? -5.945 -3.359 -10.846 1.00 91.62 85 ALA A CA 1
ATOM 622 C C . ALA A 1 85 ? -5.772 -4.709 -10.143 1.00 91.62 85 ALA A C 1
ATOM 624 O O . ALA A 1 85 ? -5.689 -5.743 -10.803 1.00 91.62 85 ALA A O 1
ATOM 625 N N . LEU A 1 86 ? -5.725 -4.707 -8.813 1.00 91.06 86 LEU A N 1
ATOM 626 C CA . LEU A 1 86 ? -5.718 -5.927 -8.009 1.00 91.06 86 LEU A CA 1
ATOM 627 C C . LEU A 1 86 ? -7.157 -6.232 -7.601 1.00 91.06 86 LEU A C 1
ATOM 629 O O . LEU A 1 86 ? -7.742 -5.520 -6.787 1.00 91.06 86 LEU A O 1
ATOM 633 N N . CYS A 1 87 ? -7.748 -7.257 -8.208 1.00 88.94 87 CYS A N 1
ATOM 634 C CA . CYS A 1 87 ? -9.156 -7.588 -8.026 1.00 88.94 87 CYS A CA 1
ATOM 635 C C . CYS A 1 87 ? -9.326 -8.849 -7.176 1.00 88.94 87 CYS A C 1
ATOM 637 O O . CYS A 1 87 ? -8.531 -9.782 -7.265 1.00 88.94 87 CYS A O 1
ATOM 639 N N . LEU A 1 88 ? -10.400 -8.895 -6.391 1.00 86.69 88 LEU A N 1
ATOM 640 C CA . LEU A 1 88 ? -10.855 -10.093 -5.685 1.00 86.69 88 LEU A CA 1
ATOM 641 C C . LEU A 1 88 ? -12.126 -10.645 -6.353 1.00 86.69 88 LEU A C 1
ATOM 643 O O . LEU A 1 88 ? -12.874 -9.868 -6.958 1.00 86.69 88 LEU A O 1
ATOM 647 N N . PRO A 1 89 ? -12.410 -11.956 -6.232 1.00 83.00 89 PRO A N 1
ATOM 648 C CA . PRO A 1 89 ? -13.677 -12.531 -6.667 1.00 83.00 89 PRO A CA 1
ATOM 649 C C . PRO 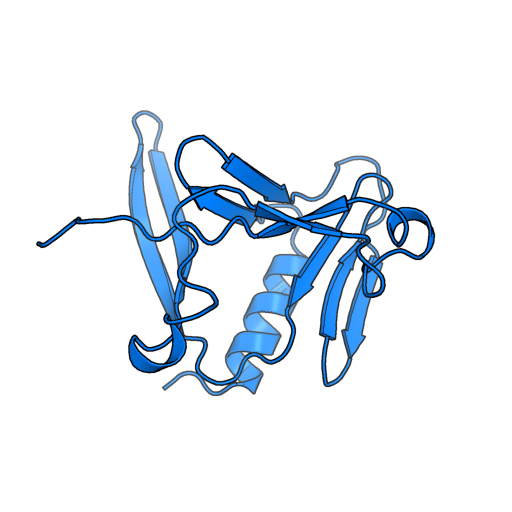A 1 89 ? -14.858 -11.841 -5.983 1.00 83.00 89 PRO A C 1
ATOM 651 O O . PRO A 1 89 ? -14.756 -11.428 -4.829 1.00 83.00 89 PRO A O 1
ATOM 654 N N . GLU A 1 90 ? -16.007 -11.770 -6.653 1.00 78.06 90 GLU A N 1
ATOM 655 C CA . GLU A 1 90 ? -17.205 -11.102 -6.122 1.00 78.06 90 GLU A CA 1
ATOM 656 C C . GLU A 1 90 ? -17.634 -11.641 -4.745 1.00 78.06 90 GLU A C 1
ATOM 658 O O . GLU A 1 90 ? -18.003 -10.874 -3.857 1.00 78.06 90 GLU A O 1
ATOM 663 N N . THR A 1 91 ? -17.491 -12.948 -4.524 1.00 76.12 91 THR A N 1
ATOM 664 C CA . THR A 1 91 ? -17.781 -13.604 -3.241 1.00 76.12 91 THR A CA 1
ATOM 665 C C . THR A 1 91 ? -16.859 -13.159 -2.102 1.00 76.12 91 THR A C 1
ATOM 667 O O . THR A 1 91 ? -17.259 -13.230 -0.944 1.00 76.12 91 THR A O 1
ATOM 670 N N . ALA A 1 92 ? -15.662 -12.657 -2.419 1.00 73.31 92 ALA A N 1
ATOM 671 C CA . ALA A 1 92 ? -14.704 -12.072 -1.478 1.00 73.31 92 ALA A CA 1
ATOM 672 C C . ALA A 1 92 ? -14.728 -10.528 -1.474 1.00 73.31 92 ALA A C 1
ATOM 674 O O . ALA A 1 92 ? -14.132 -9.906 -0.600 1.00 73.31 92 ALA A O 1
ATOM 675 N N . ARG A 1 93 ? -15.434 -9.897 -2.428 1.00 63.28 93 ARG A N 1
ATOM 676 C CA . ARG A 1 93 ? -15.584 -8.433 -2.557 1.00 63.28 93 ARG A CA 1
ATOM 677 C C . ARG A 1 93 ? -16.439 -7.833 -1.438 1.00 63.28 93 ARG A C 1
ATOM 679 O O . ARG A 1 93 ? -16.345 -6.644 -1.147 1.00 63.28 93 ARG A O 1
ATOM 686 N N . ALA A 1 94 ? -17.268 -8.655 -0.799 1.00 59.97 94 ALA A N 1
ATOM 687 C CA . ALA A 1 94 ? -18.056 -8.284 0.365 1.00 59.97 94 ALA A CA 1
ATOM 688 C C . ALA A 1 94 ? -17.177 -8.205 1.624 1.00 59.97 94 ALA A C 1
ATOM 690 O O . ALA A 1 94 ? -17.301 -9.026 2.527 1.00 59.97 94 ALA A O 1
ATOM 691 N N . MET A 1 95 ? -16.299 -7.204 1.689 1.00 66.31 95 MET A N 1
ATOM 692 C CA . MET A 1 95 ? -15.775 -6.730 2.972 1.00 66.31 95 MET A CA 1
ATOM 693 C C . MET A 1 95 ? -16.919 -6.086 3.790 1.00 66.31 95 MET A C 1
ATOM 695 O O . MET A 1 95 ? -18.089 -6.417 3.606 1.00 66.31 95 MET A O 1
ATOM 699 N N . ASN A 1 96 ? -16.633 -5.126 4.672 1.00 66.38 96 ASN A N 1
ATOM 700 C CA . ASN A 1 96 ? -17.634 -4.494 5.540 1.00 66.38 96 ASN A CA 1
ATOM 701 C C . ASN A 1 96 ? -18.791 -3.771 4.806 1.00 66.38 96 ASN A C 1
ATOM 703 O O . ASN A 1 96 ? -19.708 -3.313 5.480 1.00 66.38 96 ASN A O 1
ATOM 707 N N . ARG A 1 97 ? -18.759 -3.651 3.462 1.00 67.94 97 ARG A N 1
ATOM 708 C CA . ARG A 1 97 ? -19.774 -2.980 2.614 1.00 67.94 97 ARG A CA 1
ATOM 709 C C . ARG A 1 97 ? -20.198 -1.618 3.170 1.00 67.94 97 ARG A C 1
ATOM 711 O O . ARG A 1 97 ? -21.376 -1.275 3.213 1.00 67.94 97 ARG A O 1
ATOM 718 N N . ARG A 1 98 ? -19.225 -0.851 3.661 1.00 74.25 98 ARG A N 1
ATOM 719 C CA . ARG A 1 98 ? -19.495 0.471 4.219 1.00 74.25 98 ARG A CA 1
ATOM 720 C C . ARG A 1 98 ? -19.770 1.429 3.066 1.00 74.25 98 ARG A C 1
ATOM 722 O O . ARG A 1 98 ? -19.089 1.414 2.045 1.00 74.25 98 ARG A O 1
ATOM 729 N N . THR A 1 99 ? -20.790 2.259 3.229 1.00 73.25 99 THR A N 1
ATOM 730 C CA . THR A 1 99 ? -21.194 3.254 2.224 1.00 73.25 99 THR A CA 1
ATOM 731 C C . THR A 1 99 ? -20.563 4.622 2.474 1.00 73.25 99 THR A C 1
ATOM 733 O O . THR A 1 99 ? -20.725 5.531 1.666 1.00 73.25 99 THR A O 1
ATOM 736 N N . VAL A 1 100 ? -19.864 4.788 3.600 1.00 78.31 100 VAL A N 1
ATOM 737 C CA . VAL A 1 100 ? -19.197 6.027 4.013 1.00 78.31 100 VAL A CA 1
ATOM 738 C C . VAL A 1 100 ? -17.818 5.722 4.587 1.00 78.31 100 VAL A C 1
ATOM 740 O O . VAL A 1 100 ? -17.602 4.646 5.155 1.00 78.31 100 VAL A O 1
ATOM 743 N N . LEU A 1 101 ? -16.898 6.684 4.459 1.00 81.81 101 LEU A N 1
ATOM 744 C CA . LEU A 1 101 ? -15.584 6.619 5.097 1.00 81.81 101 LEU A CA 1
ATOM 745 C C . LEU A 1 101 ? -15.800 6.412 6.593 1.00 81.81 101 LEU A C 1
ATOM 747 O O . LEU A 1 101 ? -16.487 7.214 7.227 1.00 81.81 101 LEU A O 1
ATOM 751 N N . THR A 1 102 ? -15.262 5.326 7.143 1.00 85.75 102 THR A N 1
ATOM 752 C CA . THR A 1 102 ? -15.525 4.983 8.541 1.00 85.75 102 THR A CA 1
ATOM 753 C C . THR A 1 102 ? -14.243 4.813 9.325 1.00 85.75 102 THR A C 1
ATOM 755 O O . THR A 1 102 ? -13.405 3.987 8.977 1.00 85.75 102 THR A O 1
ATOM 758 N N . GLU A 1 103 ? -14.137 5.563 10.415 1.00 91.44 103 GLU A N 1
ATOM 759 C CA . GLU A 1 103 ? -13.128 5.361 11.447 1.00 91.44 103 GLU A CA 1
ATOM 760 C C . GLU A 1 103 ? -13.335 4.000 12.135 1.00 91.44 103 GLU A C 1
ATOM 762 O O . GLU A 1 103 ? -14.452 3.645 12.520 1.00 91.44 103 GLU A O 1
ATOM 767 N N . LEU A 1 104 ? -12.259 3.228 12.275 1.00 91.19 104 LEU A N 1
ATOM 768 C CA . LEU A 1 104 ? -12.234 1.919 12.934 1.00 91.19 104 LEU A CA 1
ATOM 769 C C . LEU A 1 104 ? -11.565 1.967 14.319 1.00 91.19 104 LEU A C 1
ATOM 771 O O . LEU A 1 104 ? -11.507 0.948 15.006 1.00 91.19 104 LEU A O 1
ATOM 775 N N . GLY A 1 105 ? -11.090 3.144 14.734 1.00 94.19 105 GLY A N 1
ATOM 776 C CA . GLY A 1 105 ? -10.272 3.345 15.928 1.00 94.19 105 GLY A CA 1
ATOM 777 C C . GLY A 1 105 ? -8.768 3.256 15.630 1.00 94.19 105 GLY A C 1
ATOM 778 O O . GLY A 1 105 ? -8.376 3.366 14.471 1.00 94.19 105 GLY A O 1
ATOM 779 N N . PRO A 1 106 ? -7.913 3.097 16.656 1.00 95.56 106 PRO A N 1
ATOM 780 C CA . PRO A 1 106 ? -6.458 3.077 16.488 1.00 95.56 106 PRO A CA 1
ATOM 781 C C . PRO A 1 106 ? -5.939 1.918 15.618 1.00 95.56 106 PRO A C 1
ATOM 783 O O . PRO A 1 106 ? -6.371 0.776 15.797 1.00 95.56 106 PRO A O 1
ATOM 786 N N . ASP A 1 107 ? -4.964 2.184 14.744 1.00 94.88 1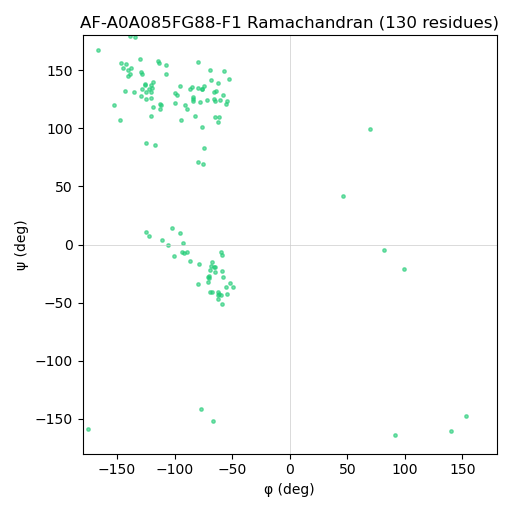07 ASP A N 1
ATOM 787 C CA . ASP A 1 107 ? -4.322 1.194 13.867 1.00 94.88 107 ASP A CA 1
ATOM 788 C C . ASP A 1 107 ? -3.259 0.359 14.600 1.00 94.88 107 ASP A C 1
ATOM 790 O O . ASP A 1 107 ? -2.056 0.481 14.380 1.00 94.88 107 ASP A O 1
ATOM 794 N N . ARG A 1 108 ? -3.686 -0.527 15.500 1.00 94.50 108 ARG A N 1
ATOM 795 C CA . ARG A 1 108 ? -2.763 -1.341 16.318 1.00 94.50 108 ARG A CA 1
ATOM 796 C C . ARG A 1 108 ? -1.807 -2.218 15.504 1.00 94.50 108 ARG A C 1
ATOM 798 O O . ARG A 1 108 ? -0.738 -2.559 16.010 1.00 94.50 108 ARG A O 1
ATOM 805 N N . ASP A 1 109 ? -2.168 -2.523 14.262 1.00 92.56 109 ASP A N 1
ATOM 806 C CA . ASP A 1 109 ? -1.393 -3.350 13.338 1.00 92.56 109 ASP A CA 1
ATOM 807 C C . ASP A 1 109 ? -0.634 -2.519 12.285 1.00 92.56 109 ASP A C 1
ATOM 809 O O . ASP A 1 109 ? -0.116 -3.079 11.312 1.00 92.56 109 ASP A O 1
ATOM 813 N N . ALA A 1 110 ? -0.512 -1.199 12.485 1.00 95.00 110 ALA A N 1
ATOM 814 C CA . ALA A 1 110 ? 0.192 -0.313 11.568 1.00 95.00 110 ALA A CA 1
ATOM 815 C C . ALA A 1 110 ? 1.615 -0.809 11.265 1.00 95.00 110 ALA A C 1
ATOM 817 O O . ALA A 1 110 ? 2.352 -1.289 12.139 1.00 95.00 110 ALA A O 1
ATOM 818 N N . LEU A 1 111 ? 2.034 -0.623 10.008 1.00 95.88 111 LEU A N 1
ATOM 819 C CA . LEU A 1 111 ? 3.343 -1.061 9.505 1.00 95.88 111 LEU A CA 1
ATOM 820 C C . LEU A 1 111 ? 4.516 -0.455 10.284 1.00 95.88 111 LEU A C 1
ATOM 822 O O . LEU A 1 111 ? 5.599 -1.043 10.334 1.00 95.88 111 LEU A O 1
ATOM 826 N N . ARG A 1 112 ? 4.312 0.732 10.857 1.00 94.06 112 ARG A N 1
ATOM 827 C CA . ARG A 1 112 ? 5.309 1.474 11.621 1.00 94.06 112 ARG A CA 1
ATOM 828 C C . ARG A 1 112 ? 4.793 1.668 13.038 1.00 94.06 112 ARG A C 1
ATOM 830 O O . ARG A 1 112 ? 3.646 2.052 13.233 1.00 94.06 112 ARG A O 1
ATOM 837 N N . GLU A 1 113 ? 5.658 1.431 14.019 1.00 93.50 113 GLU A N 1
ATOM 838 C CA . GLU A 1 113 ? 5.300 1.502 15.440 1.00 93.50 113 GLU A CA 1
ATOM 839 C C . GLU A 1 113 ? 4.676 2.852 15.811 1.00 93.50 113 GLU A C 1
ATOM 841 O O . GLU A 1 113 ? 3.670 2.899 16.510 1.00 93.50 113 GLU A O 1
ATOM 846 N N . GLN A 1 114 ? 5.240 3.949 15.296 1.00 93.69 114 GLN A N 1
ATOM 847 C CA . GLN A 1 114 ? 4.780 5.301 15.605 1.00 93.69 114 GLN A CA 1
ATOM 848 C C . GLN A 1 114 ? 3.368 5.616 15.094 1.00 93.69 114 GLN A C 1
ATOM 850 O O . GLN A 1 114 ? 2.750 6.555 15.587 1.00 93.69 114 GLN A O 1
ATOM 855 N N . ASP A 1 115 ? 2.855 4.847 14.130 1.00 94.56 115 ASP A N 1
ATOM 856 C CA . ASP A 1 115 ? 1.523 5.065 13.564 1.00 94.56 115 ASP A CA 1
ATOM 857 C C . ASP A 1 115 ? 0.431 4.313 14.336 1.00 94.56 115 ASP A C 1
ATOM 859 O O . ASP A 1 115 ? -0.749 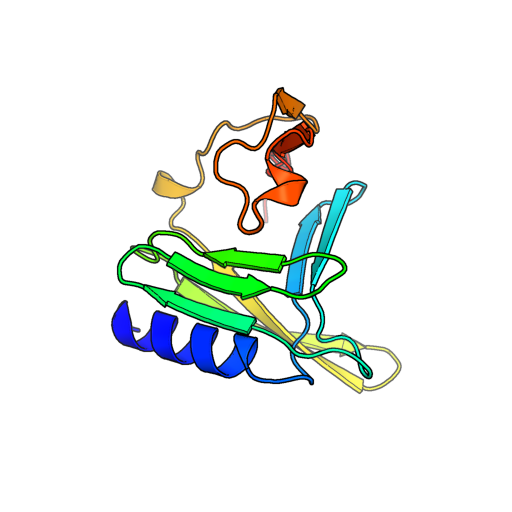4.517 14.066 1.00 94.56 115 ASP A O 1
ATOM 863 N N . ARG A 1 116 ? 0.787 3.461 15.312 1.00 95.25 116 ARG A N 1
ATOM 864 C CA . ARG A 1 116 ? -0.169 2.521 15.924 1.00 95.25 116 ARG A CA 1
ATOM 865 C C . ARG A 1 116 ? -1.266 3.141 16.783 1.00 95.25 116 ARG A C 1
ATOM 867 O O . ARG A 1 116 ? -2.275 2.498 17.076 1.00 95.25 116 ARG A O 1
ATOM 874 N N . GLU A 1 117 ? -1.065 4.381 17.209 1.00 95.19 117 GLU A N 1
ATOM 875 C CA . GLU A 1 117 ? -2.088 5.171 17.902 1.00 95.19 117 GLU A CA 1
ATOM 876 C C . GLU A 1 117 ? -2.922 6.026 16.933 1.00 95.19 117 GLU A C 1
ATOM 878 O O . GLU A 1 117 ? -3.892 6.658 17.350 1.00 95.19 117 GLU A O 1
ATOM 883 N N . GLY A 1 118 ? -2.549 6.071 15.650 1.00 93.12 118 GLY A N 1
ATOM 884 C CA . GLY A 1 118 ? -3.258 6.812 14.614 1.00 93.12 118 GLY A CA 1
ATOM 885 C C . GLY A 1 118 ? -4.612 6.189 14.288 1.00 93.12 118 GLY A C 1
ATOM 886 O O . GLY A 1 118 ? -4.798 4.981 14.407 1.00 93.12 118 GLY A O 1
ATOM 887 N N . LEU A 1 119 ? -5.570 7.017 13.873 1.00 93.56 119 LEU A N 1
ATOM 888 C CA . LEU A 1 119 ? -6.903 6.553 13.491 1.00 93.56 119 LEU A CA 1
ATOM 889 C C . LEU A 1 119 ? -6.865 5.809 12.151 1.00 93.56 119 LEU A C 1
ATOM 891 O O . LEU A 1 119 ? -6.440 6.361 11.135 1.00 93.56 119 LEU A O 1
ATOM 895 N N . LEU A 1 120 ? -7.363 4.575 12.154 1.00 92.56 120 LEU A N 1
ATOM 896 C CA . LEU A 1 120 ? -7.569 3.752 10.972 1.00 92.56 120 LEU A CA 1
ATOM 897 C C . LEU A 1 120 ? -8.916 4.081 10.332 1.00 92.56 120 LEU A C 1
ATOM 899 O O . LEU A 1 120 ? -9.941 4.139 11.014 1.00 92.56 120 LEU A O 1
ATOM 903 N N . PHE A 1 121 ? -8.931 4.214 9.009 1.00 89.25 121 PHE A N 1
ATOM 904 C CA . PHE A 1 121 ? -10.149 4.438 8.239 1.00 89.25 121 PHE A CA 1
ATOM 905 C C . PHE A 1 121 ? -10.349 3.342 7.192 1.00 89.25 121 PHE A C 1
ATOM 907 O O . PHE A 1 121 ? -9.434 3.013 6.439 1.00 89.25 121 PHE A O 1
ATOM 914 N N . ASP A 1 122 ? -11.569 2.813 7.101 1.00 86.94 122 ASP A N 1
ATOM 915 C CA . ASP A 1 122 ? -11.985 1.957 5.989 1.00 86.94 122 ASP A CA 1
ATOM 916 C C . ASP A 1 122 ? -12.395 2.832 4.799 1.00 86.94 122 ASP A C 1
ATOM 918 O O . ASP A 1 122 ? -13.415 3.528 4.842 1.00 86.94 122 ASP A O 1
ATOM 922 N N . VAL A 1 123 ? -11.582 2.794 3.741 1.00 79.81 123 VAL A N 1
ATOM 923 C CA . VAL A 1 123 ? -11.812 3.504 2.470 1.00 79.81 123 VAL A CA 1
ATOM 924 C C . VAL A 1 123 ? -12.553 2.646 1.437 1.00 79.81 123 VAL A C 1
ATOM 926 O O . VAL A 1 123 ? -12.790 3.101 0.316 1.00 79.81 123 VAL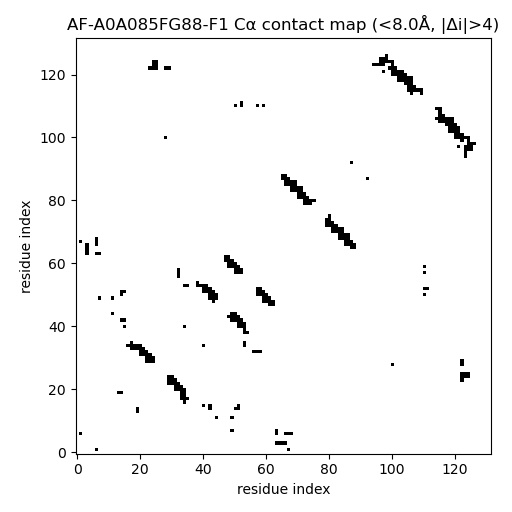 A O 1
ATOM 929 N N . SER A 1 124 ? -12.928 1.410 1.787 1.00 70.88 124 SER A N 1
ATOM 930 C CA . SER A 1 124 ? -13.666 0.494 0.913 1.00 70.88 124 SER A CA 1
ATOM 931 C C . SER A 1 124 ? -15.118 0.948 0.809 1.00 70.88 124 SER A C 1
ATOM 933 O O . SER A 1 124 ? -15.992 0.463 1.526 1.00 70.88 124 SER A O 1
ATOM 935 N N . LEU A 1 125 ? -15.381 1.908 -0.073 1.00 62.19 125 LEU A N 1
ATOM 936 C CA . LEU A 1 125 ? -16.735 2.391 -0.297 1.00 62.19 125 LEU A CA 1
ATOM 937 C C . LEU A 1 125 ? -17.457 1.485 -1.288 1.00 62.19 125 LEU A C 1
ATOM 939 O O . LEU A 1 125 ? -16.991 1.258 -2.408 1.00 62.19 125 LEU A O 1
ATOM 943 N N . GLU A 1 126 ? -18.617 0.976 -0.877 1.00 56.47 126 GLU A N 1
ATOM 944 C CA . GLU A 1 126 ? -19.556 0.377 -1.815 1.00 56.47 126 GLU A CA 1
ATOM 945 C C . GLU A 1 126 ? -19.990 1.456 -2.812 1.00 56.47 126 GLU A C 1
ATOM 947 O O . GLU A 1 126 ? -20.709 2.397 -2.475 1.00 56.47 126 GLU A O 1
ATOM 952 N N . THR A 1 127 ? -19.543 1.330 -4.060 1.00 50.56 127 THR A N 1
ATOM 953 C CA . THR A 1 127 ? -20.118 2.101 -5.154 1.00 50.56 127 THR A CA 1
ATOM 954 C C . THR A 1 127 ? -21.460 1.471 -5.503 1.00 50.56 127 THR A C 1
ATOM 956 O O . THR A 1 127 ? -21.541 0.432 -6.165 1.00 50.56 127 THR A O 1
ATOM 959 N N . SER A 1 128 ? -22.545 2.082 -5.033 1.00 40.19 128 SER A N 1
ATOM 960 C CA . SER A 1 128 ? -23.870 1.796 -5.562 1.00 40.19 128 SER A CA 1
ATOM 961 C C . SER A 1 128 ? -23.888 2.193 -7.045 1.00 40.19 128 SER A C 1
ATOM 963 O O . SER A 1 128 ? -23.916 3.363 -7.397 1.00 40.19 128 SER A O 1
ATOM 965 N N . ALA A 1 129 ? -23.860 1.172 -7.905 1.00 37.12 129 ALA A N 1
ATOM 966 C CA . ALA A 1 129 ? -24.061 1.219 -9.353 1.00 37.12 129 ALA A CA 1
ATOM 967 C C . ALA A 1 129 ? -22.971 1.893 -10.216 1.00 37.12 129 ALA A C 1
ATOM 969 O O . ALA A 1 129 ? -23.047 3.063 -10.564 1.00 37.12 129 ALA A O 1
ATOM 970 N N . GLU A 1 130 ? -22.115 1.059 -10.804 1.00 34.03 130 GLU A N 1
ATOM 971 C CA . GLU A 1 130 ? -22.027 1.034 -12.269 1.00 34.03 130 GLU A CA 1
ATOM 972 C C . GLU A 1 130 ? -22.450 -0.363 -12.732 1.00 34.03 130 GLU A C 1
ATOM 974 O O . GLU A 1 130 ? -21.647 -1.278 -12.891 1.00 34.03 130 GLU A O 1
ATOM 979 N N . ARG A 1 131 ? -23.768 -0.546 -12.893 1.00 33.84 131 ARG A N 1
ATOM 980 C CA . ARG A 1 131 ? -24.281 -1.578 -13.797 1.00 33.84 131 ARG A CA 1
ATOM 981 C C . ARG A 1 131 ? -23.841 -1.170 -15.201 1.00 33.84 131 ARG A C 1
ATOM 983 O O . ARG A 1 131 ? -24.371 -0.199 -15.741 1.00 33.84 131 ARG A O 1
ATOM 990 N N . ARG A 1 132 ? -22.912 -1.915 -15.782 1.00 35.00 132 ARG A N 1
ATOM 991 C CA . ARG A 1 132 ? -22.829 -2.102 -17.229 1.00 35.00 132 ARG A CA 1
ATOM 992 C C . ARG A 1 132 ? -22.786 -3.586 -17.522 1.00 35.00 132 ARG A C 1
ATOM 994 O O . ARG A 1 132 ? -22.079 -4.295 -16.776 1.00 35.00 132 ARG A O 1
#

Nearest PDB structures (foldseek):
  3na2-assembly1_A  TM=6.847E-01  e=3.793E-01  Leptospirillum rubarum
  4xxe-assembly1_D  TM=3.657E-01  e=1.697E+00  Staphylococcus aureus subsp. aureus COL
  3fm2-assembly1_A  TM=6.211E-01  e=9.557E+00  Trichormus variabilis ATCC 29413
  7bil-assembly1_A  TM=1.975E-01  e=3.801E+00  Thermus oshimai JL-2

Solvent-accessible surface area (backbone atoms only — not comparable to full-atom values): 8431 Å² total; per-residue (Å²): 133,83,50,65,68,55,51,52,53,51,50,53,52,47,66,71,35,66,88,40,74,47,74,51,60,50,95,96,47,72,50,75,50,63,62,60,97,85,62,72,74,48,75,45,86,50,101,64,35,44,35,36,36,46,93,91,50,70,53,75,40,59,83,56,80,70,60,42,78,44,79,47,76,45,84,46,104,88,51,74,47,77,47,71,47,82,39,60,51,75,91,66,59,69,59,92,67,32,76,55,83,37,79,75,46,57,25,75,82,42,97,45,79,89,47,24,77,38,79,30,66,50,54,67,57,55,74,84,75,83,87,125

Foldseek 3Di:
DQDQVNVLVVVLVLLPDQVHKDWDFDPPDIDIDHDDPPWDWDFDDDPQWTKTDTPVAIDIDGRLPQWDWDWDWDDDPVGIDIDIDTDHPPVVLPDVQDQDWDWPAFQCVGPDPVRRRPIDIDRSHPDPDPDD

Secondary structure (DSSP, 8-state):
---HHHHHHHHHHHHH-TT-EEEEEETTEEEEEE--TTSPPEEEEETTEEEEE-SS-EEEE---TT-EEEEEEEEETTEEEEEEEEE--HHHH-SS-BSS-EEEEE-TT-SSGGGTTSEEEE--B-------

Sequence (132 aa):
MIVPDDIRALLRAHLADPASRWNLGTFGAIAEFMHPSNETVQLADKTHLLAATTAPGGIGFGGLTGVTPFASESATGQGRNHRIALCLPETARAMNRRTVLTELGPDRDALREQDREGLLFDVSLETSAERR